Protein AF-X1EII3-F1 (afdb_monomer_lite)

Sequence (128 aa):
KDYVLGHEDGRPKTPSWAEEITTVPAEIITKLAWEYAKNKPAALIAGWGPARTTFGEQYSRAANVLCAITGNIGINGGYASGFMRAYYSRESGGSVGKKKEGPIKQIAEKDKPKKPRPQGVLVALHAL

InterPro domains:
  IPR006656 Molybdopterin oxidoreductase [PF00384] (35-105)
  IPR050612 Prokaryotic Molybdopterin Oxidoreductases [PTHR43742] (2-82)

pLDDT: mean 77.5, std 21.89, range [29.67, 98.62]

Organism: NCBI:txid412755

Structure (mmCIF, N/CA/C/O backbone):
data_AF-X1EII3-F1
#
_entry.id   AF-X1EII3-F1
#
loop_
_atom_site.group_PDB
_atom_site.id
_atom_site.type_symbol
_atom_site.label_atom_id
_atom_site.label_alt_id
_atom_site.label_comp_id
_atom_site.label_asym_id
_atom_site.label_entity_id
_atom_site.label_seq_id
_atom_site.pdbx_PDB_ins_code
_atom_site.Cartn_x
_atom_site.Cartn_y
_atom_site.Cartn_z
_atom_site.occupancy
_atom_site.B_iso_or_equiv
_atom_site.auth_seq_id
_atom_site.auth_comp_id
_atom_site.auth_asym_id
_atom_site.auth_atom_id
_atom_site.pdbx_PDB_model_num
ATOM 1 N N . LYS A 1 1 ? -6.222 -13.830 -1.005 1.00 84.56 1 LYS A N 1
ATOM 2 C CA . LYS A 1 1 ? -7.530 -13.140 -1.152 1.00 84.56 1 LYS A CA 1
ATOM 3 C C . LYS A 1 1 ? -8.248 -13.099 0.192 1.00 84.56 1 LYS A C 1
ATOM 5 O O . LYS A 1 1 ? -8.575 -12.008 0.636 1.00 84.56 1 LYS A O 1
ATOM 10 N N . ASP A 1 2 ? -8.399 -14.246 0.852 1.00 95.56 2 ASP A N 1
ATOM 11 C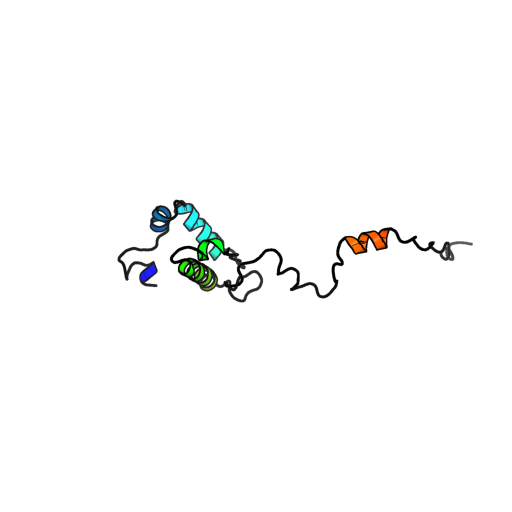 CA . ASP A 1 2 ? -9.101 -14.390 2.137 1.00 95.56 2 ASP A CA 1
ATOM 12 C C . ASP A 1 2 ? -8.554 -13.498 3.254 1.00 95.56 2 ASP A C 1
ATOM 14 O O . ASP A 1 2 ? -9.334 -12.807 3.900 1.00 95.56 2 ASP A O 1
ATOM 18 N N . TYR A 1 3 ? -7.231 -13.379 3.383 1.00 93.50 3 TYR A N 1
ATOM 19 C CA . TYR A 1 3 ? -6.606 -12.428 4.308 1.00 93.50 3 TYR A CA 1
ATOM 20 C C . TYR A 1 3 ? -7.037 -10.962 4.103 1.00 93.50 3 TYR A C 1
ATOM 22 O O . TYR A 1 3 ? -7.327 -10.247 5.059 1.00 93.50 3 TYR A O 1
ATOM 30 N N . VAL A 1 4 ? -7.089 -10.492 2.849 1.00 93.38 4 VAL A N 1
ATOM 31 C CA . VAL A 1 4 ? -7.422 -9.089 2.527 1.00 93.38 4 VAL A CA 1
ATOM 32 C C . VAL A 1 4 ? -8.897 -8.807 2.809 1.00 93.38 4 VAL A C 1
ATOM 34 O O . VAL A 1 4 ? -9.238 -7.743 3.318 1.00 93.38 4 VAL A O 1
ATOM 37 N N . LEU A 1 5 ? -9.764 -9.778 2.515 1.00 96.56 5 LEU A N 1
ATOM 38 C CA . LEU A 1 5 ? -11.200 -9.684 2.778 1.00 96.56 5 LEU A CA 1
ATOM 39 C C . LEU A 1 5 ? -11.564 -9.972 4.242 1.00 96.56 5 LEU A C 1
ATOM 41 O O . LEU A 1 5 ? -12.699 -9.735 4.636 1.00 96.56 5 LEU A O 1
ATOM 45 N N . GLY A 1 6 ? -10.613 -10.441 5.053 1.00 96.81 6 GLY A N 1
ATOM 46 C CA . GLY A 1 6 ? -10.828 -10.756 6.462 1.00 96.81 6 GLY A CA 1
ATOM 47 C C . GLY A 1 6 ? -11.492 -12.111 6.712 1.00 96.81 6 GLY A C 1
ATOM 48 O O . GLY A 1 6 ? -11.922 -12.363 7.829 1.00 96.81 6 GLY A O 1
ATOM 49 N N . HIS A 1 7 ? -11.581 -12.999 5.718 1.00 97.62 7 HIS A N 1
ATOM 50 C CA . HIS A 1 7 ? -12.145 -14.342 5.917 1.00 97.62 7 HIS A CA 1
ATOM 51 C C . HIS A 1 7 ? -11.250 -15.233 6.793 1.00 97.62 7 HIS A C 1
ATOM 53 O O . HIS A 1 7 ? -11.732 -16.178 7.404 1.00 97.62 7 HIS A O 1
ATOM 59 N N . GLU A 1 8 ? -9.950 -14.939 6.835 1.00 96.81 8 GLU A N 1
ATOM 60 C CA . GLU A 1 8 ? -8.962 -15.704 7.602 1.00 96.81 8 GLU A CA 1
ATOM 61 C C . GLU A 1 8 ? -8.846 -15.229 9.058 1.00 96.81 8 GLU A C 1
ATOM 63 O O . GLU A 1 8 ? -8.738 -16.045 9.967 1.00 96.81 8 GLU A O 1
ATOM 68 N N . ASP A 1 9 ? -8.882 -13.913 9.291 1.00 96.12 9 ASP A N 1
ATOM 69 C CA . ASP A 1 9 ? -8.578 -13.295 10.590 1.00 96.12 9 ASP A CA 1
ATOM 70 C C . ASP A 1 9 ? -9.707 -12.408 11.143 1.00 96.12 9 ASP A C 1
ATOM 72 O O . ASP A 1 9 ? -9.526 -11.702 12.137 1.00 96.12 9 ASP A O 1
ATOM 76 N N . GLY A 1 10 ? -10.873 -12.417 10.493 1.00 96.81 10 GLY A N 1
ATOM 77 C CA . GLY A 1 10 ? -12.048 -11.634 10.879 1.00 96.81 10 GLY A CA 1
ATOM 78 C C . GLY A 1 10 ? -11.898 -10.123 10.686 1.00 96.81 10 GLY A C 1
ATOM 79 O O . GLY A 1 10 ? -12.757 -9.373 11.149 1.00 96.81 10 GLY A O 1
ATOM 80 N N . ARG A 1 11 ? -10.821 -9.645 10.042 1.00 96.56 11 ARG A N 1
ATOM 81 C CA . ARG A 1 11 ? -10.528 -8.207 9.912 1.00 96.56 11 ARG A CA 1
ATOM 82 C C . ARG A 1 11 ? -10.301 -7.806 8.457 1.00 96.56 11 ARG A C 1
ATOM 84 O O . ARG A 1 11 ? -9.188 -7.953 7.952 1.00 96.56 11 ARG A O 1
ATOM 91 N N . PRO A 1 12 ? -11.312 -7.261 7.765 1.00 97.38 12 PRO A N 1
ATOM 92 C CA . PRO A 1 12 ? -11.141 -6.752 6.408 1.00 97.38 12 PRO A CA 1
ATOM 93 C C . PRO A 1 12 ? -10.091 -5.635 6.347 1.00 97.38 12 PRO A C 1
ATOM 95 O O . PRO A 1 12 ? -10.138 -4.682 7.128 1.00 97.38 12 PRO A O 1
ATOM 98 N N . LYS A 1 13 ? -9.161 -5.716 5.390 1.00 97.00 13 LYS A N 1
ATOM 99 C CA . LYS A 1 13 ? -8.062 -4.747 5.212 1.00 97.00 13 LYS A CA 1
ATOM 100 C C . LYS A 1 13 ? -8.535 -3.523 4.424 1.00 97.00 13 LYS A C 1
ATOM 102 O O . LYS A 1 13 ? -8.114 -3.276 3.296 1.00 97.00 13 LYS A O 1
ATOM 107 N N . THR A 1 14 ? -9.494 -2.809 5.005 1.00 98.12 14 THR A N 1
ATOM 108 C CA . THR A 1 14 ? -10.152 -1.634 4.413 1.00 98.12 14 THR A CA 1
ATOM 109 C C . THR A 1 14 ? -9.293 -0.367 4.553 1.00 98.12 14 THR A C 1
ATOM 111 O O . THR A 1 14 ? -8.379 -0.334 5.377 1.00 98.12 14 THR A O 1
ATOM 114 N N . PRO A 1 15 ? -9.586 0.710 3.799 1.00 98.19 15 PRO A N 1
ATOM 115 C CA . PRO A 1 15 ? -8.939 2.004 4.011 1.00 98.19 15 PRO A CA 1
ATOM 116 C C . PRO A 1 15 ? -9.111 2.551 5.436 1.00 98.19 15 PRO A C 1
ATOM 118 O O . PRO A 1 15 ? -8.145 3.058 5.989 1.00 98.19 15 PRO A O 1
ATOM 121 N N . SER A 1 16 ? -10.286 2.389 6.056 1.00 98.12 16 SER A N 1
ATOM 122 C CA . SER A 1 16 ? -10.518 2.797 7.453 1.00 98.12 16 SER A CA 1
ATOM 123 C C . SER A 1 16 ? -9.673 1.992 8.441 1.00 98.12 16 SER A C 1
ATOM 125 O O . SER A 1 16 ? -9.107 2.557 9.366 1.00 98.12 16 SER A O 1
ATOM 127 N N . TRP A 1 17 ? -9.505 0.687 8.204 1.00 97.94 17 TRP A N 1
ATOM 128 C CA . TRP A 1 17 ? -8.571 -0.134 8.980 1.00 97.94 17 TRP A CA 1
ATOM 129 C C . TRP A 1 17 ? -7.119 0.350 8.836 1.00 97.94 17 TRP A C 1
ATOM 131 O O . TRP A 1 17 ? -6.368 0.377 9.808 1.00 97.94 17 TRP A O 1
ATOM 141 N N . ALA A 1 18 ? -6.709 0.733 7.624 1.00 97.94 18 ALA A N 1
ATOM 142 C CA . ALA A 1 18 ? -5.359 1.228 7.380 1.00 97.94 18 ALA A CA 1
ATOM 143 C C . ALA A 1 18 ? -5.126 2.607 8.018 1.00 97.94 18 ALA A C 1
ATOM 145 O O . ALA A 1 18 ? -4.038 2.846 8.536 1.00 97.94 18 ALA A O 1
ATOM 146 N N . GLU A 1 19 ? -6.135 3.479 8.030 1.00 98.50 19 GLU A N 1
ATOM 147 C CA . GLU A 1 19 ? -6.077 4.807 8.651 1.00 98.50 19 GLU A CA 1
ATOM 148 C C . GLU A 1 19 ? -5.721 4.738 10.140 1.00 98.50 19 GLU A C 1
ATOM 150 O O . GLU A 1 19 ? -4.830 5.464 10.584 1.00 98.50 19 GLU A O 1
ATOM 155 N N . GLU A 1 20 ? -6.328 3.813 10.889 1.00 98.06 20 GLU A N 1
ATOM 156 C CA . GLU A 1 20 ? -6.019 3.598 12.311 1.00 98.06 20 GLU A CA 1
ATOM 157 C C . GLU A 1 20 ? -4.543 3.231 12.551 1.00 98.06 20 GLU A C 1
ATOM 159 O O . GLU A 1 20 ? -3.983 3.551 13.599 1.00 98.06 20 GLU A O 1
ATOM 164 N N . ILE A 1 21 ? -3.895 2.576 11.581 1.00 97.38 21 ILE A N 1
ATOM 165 C CA . ILE A 1 21 ? -2.509 2.098 11.688 1.00 97.38 21 ILE A CA 1
ATOM 166 C C . ILE A 1 21 ? -1.515 3.142 11.180 1.00 97.38 21 ILE A C 1
ATOM 168 O O . ILE A 1 21 ? -0.485 3.385 11.810 1.00 97.38 21 ILE A O 1
ATOM 172 N N . THR A 1 22 ? -1.773 3.716 10.004 1.00 97.12 22 THR A N 1
ATOM 173 C CA . THR A 1 22 ? -0.805 4.567 9.299 1.00 97.12 22 THR A CA 1
ATOM 174 C C . THR A 1 22 ? -1.010 6.048 9.556 1.00 97.12 22 THR A C 1
ATOM 176 O O . THR A 1 22 ? -0.202 6.828 9.061 1.00 97.12 22 THR A O 1
ATOM 179 N N . THR A 1 23 ? -2.103 6.423 10.233 1.00 98.25 23 THR A N 1
ATOM 180 C CA . THR A 1 23 ? -2.567 7.804 10.458 1.00 98.25 23 THR A CA 1
ATOM 181 C C . THR A 1 23 ? -2.799 8.617 9.178 1.00 98.25 23 THR A C 1
ATOM 183 O O . THR A 1 23 ? -2.963 9.836 9.216 1.00 98.25 23 THR A O 1
ATOM 186 N N . VAL A 1 24 ? -2.857 7.940 8.025 1.00 98.25 24 VAL A N 1
ATOM 187 C CA . VAL A 1 24 ? -3.196 8.545 6.733 1.00 98.25 24 VAL A CA 1
ATOM 188 C C . VAL A 1 24 ? -4.709 8.436 6.558 1.00 98.25 24 VAL A C 1
ATOM 190 O O . VAL A 1 24 ? -5.211 7.315 6.622 1.00 98.25 24 VAL A O 1
ATOM 193 N N . PRO A 1 25 ? -5.435 9.535 6.284 1.00 98.62 25 PRO A N 1
ATOM 194 C CA . PRO A 1 25 ? -6.889 9.482 6.153 1.00 98.62 25 PRO A CA 1
ATOM 195 C C . PRO A 1 25 ? -7.350 8.463 5.103 1.00 98.62 25 PRO A C 1
ATOM 197 O O . PRO A 1 25 ? -6.785 8.410 4.001 1.00 98.62 25 PRO A O 1
ATOM 200 N N . ALA A 1 26 ? -8.404 7.694 5.393 1.00 98.56 26 ALA A N 1
ATOM 201 C CA . ALA A 1 26 ? -8.927 6.652 4.504 1.00 98.56 26 ALA A CA 1
ATOM 202 C C . ALA A 1 26 ? -9.297 7.184 3.111 1.00 98.56 26 ALA A C 1
ATOM 204 O O . ALA A 1 26 ? -9.130 6.484 2.105 1.00 98.56 26 ALA A O 1
ATOM 205 N N . GLU A 1 27 ? -9.758 8.434 3.035 1.00 98.56 27 GLU A N 1
ATOM 206 C CA . GLU A 1 27 ? -10.045 9.117 1.774 1.00 98.56 27 GLU A CA 1
ATOM 207 C C . GLU A 1 27 ? -8.785 9.257 0.908 1.00 98.56 27 GLU A C 1
ATOM 209 O O . GLU A 1 27 ? -8.814 8.954 -0.286 1.00 98.56 27 GLU A O 1
ATOM 214 N N . ILE A 1 28 ? -7.654 9.635 1.511 1.00 98.62 28 ILE A N 1
ATOM 215 C CA . ILE A 1 28 ? -6.374 9.786 0.811 1.00 98.62 28 ILE A CA 1
ATOM 216 C C . ILE A 1 28 ? -5.859 8.426 0.340 1.00 98.62 28 ILE A C 1
ATOM 218 O O . ILE A 1 28 ? -5.455 8.301 -0.816 1.00 98.62 28 ILE A O 1
ATOM 222 N N . ILE A 1 29 ? -5.931 7.394 1.187 1.00 98.44 29 ILE A N 1
ATOM 223 C CA . ILE A 1 29 ? -5.557 6.019 0.814 1.00 98.44 29 ILE A CA 1
ATOM 224 C C . ILE A 1 29 ? -6.376 5.561 -0.401 1.00 98.44 29 ILE A C 1
ATOM 226 O O . ILE A 1 29 ? -5.821 5.071 -1.387 1.00 98.44 29 ILE A O 1
ATOM 230 N N . THR A 1 30 ? -7.693 5.767 -0.351 1.00 98.44 30 THR A N 1
ATOM 231 C CA . THR A 1 30 ? -8.624 5.389 -1.422 1.00 98.44 30 THR A CA 1
ATOM 232 C C . THR A 1 30 ? -8.324 6.143 -2.713 1.00 98.44 30 THR A C 1
ATOM 234 O O . THR A 1 30 ? -8.236 5.534 -3.782 1.00 98.44 30 THR A O 1
ATOM 237 N N . LYS A 1 31 ? -8.129 7.461 -2.622 1.00 98.50 31 LYS A N 1
ATOM 238 C CA . LYS A 1 31 ? -7.807 8.315 -3.766 1.00 98.50 31 LYS A CA 1
ATOM 239 C C . LYS A 1 31 ? -6.506 7.876 -4.437 1.00 98.50 31 LYS A C 1
ATOM 241 O O . LYS A 1 31 ? -6.511 7.631 -5.641 1.00 98.50 31 LYS A O 1
ATOM 246 N N . LEU A 1 32 ? -5.433 7.695 -3.667 1.00 97.81 32 LEU A N 1
ATOM 247 C CA . LEU A 1 32 ? -4.133 7.264 -4.189 1.00 97.81 32 LEU A CA 1
ATOM 248 C C . LEU A 1 32 ? -4.203 5.876 -4.835 1.00 97.81 32 LEU A C 1
ATOM 250 O O . LEU A 1 32 ? -3.628 5.667 -5.903 1.00 97.81 32 LEU A O 1
ATOM 254 N N . ALA A 1 33 ? -4.935 4.936 -4.228 1.00 96.81 33 ALA A N 1
ATOM 255 C CA . ALA A 1 33 ? -5.127 3.606 -4.798 1.00 96.81 33 ALA A CA 1
ATOM 256 C C . ALA A 1 33 ? -5.819 3.674 -6.169 1.00 96.81 33 ALA A C 1
ATOM 258 O O . ALA A 1 33 ? -5.372 3.031 -7.122 1.00 96.81 33 ALA A O 1
ATOM 259 N N . TRP A 1 34 ? -6.872 4.488 -6.297 1.00 97.69 34 TRP A N 1
ATOM 260 C CA . TRP A 1 34 ? -7.575 4.677 -7.565 1.00 97.69 34 TRP A CA 1
ATOM 261 C C . TRP A 1 34 ? -6.751 5.427 -8.607 1.00 97.69 34 TRP A C 1
ATOM 263 O O . TRP A 1 34 ? -6.753 5.023 -9.769 1.00 97.69 34 TRP A O 1
ATOM 273 N N . GLU A 1 35 ? -6.045 6.487 -8.217 1.00 97.19 35 GLU A N 1
ATOM 274 C CA . GLU A 1 35 ? -5.154 7.230 -9.112 1.00 97.19 35 GLU A CA 1
ATOM 275 C C . GLU A 1 35 ? -4.053 6.322 -9.663 1.00 97.19 35 G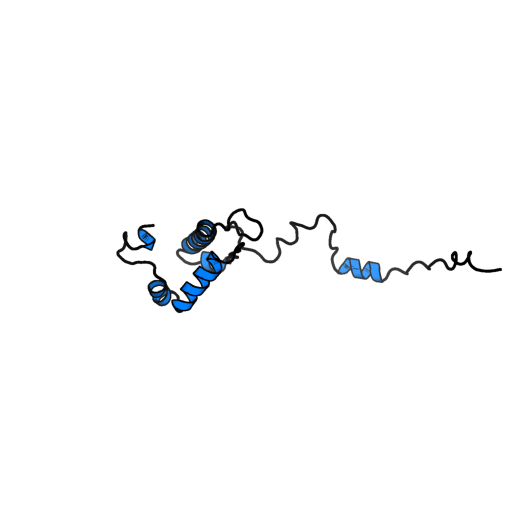LU A C 1
ATOM 277 O O . GLU A 1 35 ? -3.828 6.298 -10.874 1.00 97.19 35 GLU A O 1
ATOM 282 N N . TYR A 1 36 ? -3.418 5.518 -8.808 1.00 96.19 36 TYR A N 1
ATOM 283 C CA . TYR A 1 36 ? -2.383 4.577 -9.230 1.00 96.19 36 TYR A CA 1
ATOM 284 C C . TYR A 1 36 ? -2.938 3.447 -10.112 1.00 96.19 36 TYR A C 1
ATOM 286 O O . TYR A 1 36 ? -2.301 3.049 -11.085 1.00 96.19 36 TYR A O 1
ATOM 294 N N . ALA A 1 37 ? -4.134 2.933 -9.810 1.00 96.00 37 ALA A N 1
ATOM 295 C CA . ALA A 1 37 ? -4.744 1.853 -10.585 1.00 96.00 37 ALA A CA 1
ATOM 296 C C . ALA A 1 37 ? -5.258 2.306 -11.966 1.00 96.00 37 ALA A C 1
ATOM 298 O O . ALA A 1 37 ? -5.218 1.520 -12.920 1.00 96.00 37 ALA A O 1
ATOM 299 N N . LYS A 1 38 ? -5.766 3.543 -12.075 1.00 96.06 38 LYS A N 1
ATOM 300 C CA . LYS A 1 38 ? -6.378 4.078 -13.305 1.00 96.06 38 LYS A CA 1
ATOM 301 C C . LYS A 1 38 ? -5.371 4.722 -14.252 1.00 96.06 38 LYS A C 1
ATOM 303 O O . LYS A 1 38 ? -5.530 4.590 -15.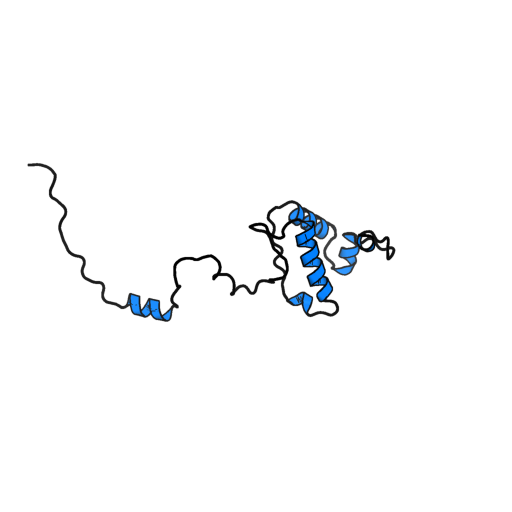463 1.00 96.06 38 LYS A O 1
ATOM 308 N N . ASN A 1 39 ? -4.353 5.404 -13.734 1.00 94.38 39 ASN A N 1
ATOM 309 C CA . ASN A 1 39 ? -3.345 6.037 -14.578 1.00 94.38 39 ASN A CA 1
ATOM 310 C C . ASN A 1 39 ? -2.349 4.982 -15.063 1.00 94.38 39 ASN A C 1
ATOM 312 O O . ASN A 1 39 ? -1.644 4.381 -14.258 1.00 94.38 39 ASN A O 1
ATOM 316 N N . LYS A 1 40 ? -2.295 4.738 -16.377 1.00 90.69 40 LYS A N 1
ATOM 317 C CA . LYS A 1 40 ? -1.388 3.751 -16.977 1.00 90.69 40 LYS A CA 1
ATOM 318 C C . LYS A 1 40 ? -0.609 4.355 -18.152 1.00 90.69 40 LYS A C 1
ATOM 320 O O . LYS A 1 40 ? -1.220 5.041 -18.970 1.00 90.69 40 LYS A O 1
ATOM 325 N N . PRO A 1 41 ? 0.701 4.069 -18.277 1.00 91.94 41 PRO A N 1
ATOM 326 C CA . PRO A 1 41 ? 1.511 3.241 -17.374 1.00 91.94 41 PRO A CA 1
ATOM 327 C C . PRO A 1 41 ? 1.868 3.974 -16.065 1.00 91.94 41 PRO A C 1
ATOM 329 O O . PRO A 1 41 ? 2.013 5.195 -16.063 1.00 91.94 41 PRO A O 1
ATOM 332 N N . ALA A 1 42 ? 2.023 3.236 -14.959 1.00 92.94 42 ALA A N 1
ATOM 333 C CA . ALA A 1 42 ? 2.431 3.798 -13.670 1.00 92.94 42 ALA A CA 1
ATOM 334 C C . ALA A 1 42 ? 3.629 3.062 -13.058 1.00 92.94 42 ALA A C 1
ATOM 336 O O . ALA A 1 42 ? 3.707 1.832 -13.044 1.00 92.94 42 ALA A O 1
ATOM 337 N N . ALA A 1 43 ? 4.549 3.829 -12.473 1.00 91.81 43 ALA A N 1
ATOM 338 C CA . ALA A 1 43 ? 5.737 3.308 -11.812 1.00 91.81 43 ALA A CA 1
ATOM 339 C C . ALA A 1 43 ? 5.691 3.578 -10.303 1.00 91.81 43 ALA A C 1
ATOM 341 O O . ALA A 1 43 ? 5.595 4.724 -9.872 1.00 91.81 43 ALA A O 1
ATOM 342 N N . LEU A 1 44 ? 5.814 2.520 -9.496 1.00 90.31 44 LEU A N 1
ATOM 343 C CA . LEU A 1 44 ? 5.957 2.623 -8.043 1.00 90.31 44 LEU A CA 1
ATOM 344 C C . LEU A 1 44 ? 7.439 2.549 -7.660 1.00 90.31 44 LEU A C 1
ATOM 346 O O . LEU A 1 44 ? 7.990 1.467 -7.481 1.00 90.31 44 LEU A O 1
ATOM 350 N N . ILE A 1 45 ? 8.107 3.693 -7.527 1.00 87.94 45 ILE A N 1
ATOM 351 C CA . ILE A 1 45 ? 9.535 3.733 -7.182 1.00 87.94 45 ILE A CA 1
ATOM 352 C C . ILE A 1 45 ? 9.713 3.631 -5.662 1.00 87.94 45 ILE A C 1
ATOM 354 O O . ILE A 1 45 ? 9.813 4.633 -4.958 1.00 87.94 45 ILE A O 1
ATOM 358 N N . ALA A 1 46 ? 9.739 2.399 -5.156 1.00 84.25 46 ALA A N 1
ATOM 359 C CA . ALA A 1 46 ? 9.939 2.112 -3.739 1.00 84.25 46 ALA A CA 1
ATOM 360 C C . ALA A 1 46 ? 11.360 2.479 -3.259 1.00 84.25 46 ALA A C 1
ATOM 362 O O . ALA A 1 46 ? 12.339 2.361 -4.004 1.00 84.25 46 ALA A O 1
ATOM 363 N N . GLY A 1 47 ? 11.476 2.898 -1.995 1.00 82.75 47 GLY A N 1
ATOM 364 C CA . GLY A 1 47 ? 12.754 3.145 -1.318 1.00 82.75 47 GLY A CA 1
ATOM 365 C C . GLY A 1 47 ? 13.232 1.941 -0.496 1.00 82.75 47 GLY A C 1
ATOM 366 O O . GLY A 1 47 ? 12.501 0.975 -0.309 1.00 82.75 47 GLY A O 1
ATOM 367 N N . TRP A 1 48 ? 14.458 2.008 0.043 1.00 84.06 48 TRP A N 1
ATOM 368 C CA . TRP A 1 48 ? 15.037 0.937 0.883 1.00 84.06 48 TRP A CA 1
ATOM 369 C C . TRP A 1 48 ? 14.752 1.073 2.380 1.00 84.06 48 TRP A C 1
ATOM 371 O O . TRP A 1 48 ? 15.008 0.140 3.133 1.00 84.06 48 TRP A O 1
ATOM 381 N N . GLY A 1 49 ? 14.287 2.242 2.828 1.00 89.06 49 GLY A N 1
ATOM 382 C CA . GLY A 1 49 ? 14.072 2.534 4.249 1.00 89.06 49 GLY A CA 1
ATOM 383 C C . GLY A 1 49 ? 13.147 1.526 4.938 1.00 89.06 49 GLY A C 1
ATOM 384 O O . GLY A 1 49 ? 13.589 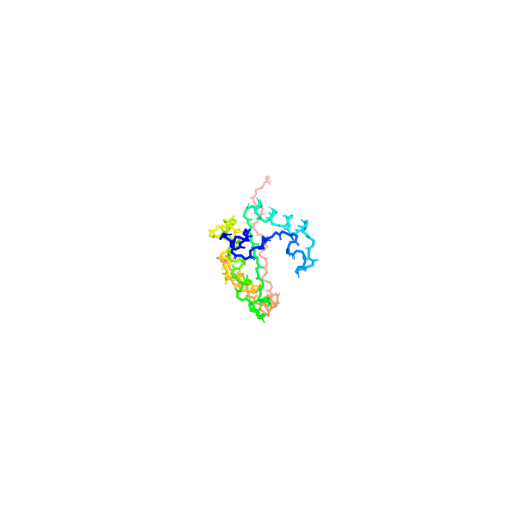0.882 5.888 1.00 89.06 49 GLY A O 1
ATOM 385 N N . PRO A 1 50 ? 11.915 1.324 4.436 1.00 89.88 50 PRO A N 1
ATOM 386 C CA . PRO A 1 50 ? 10.939 0.461 5.102 1.00 89.88 50 PRO A CA 1
ATOM 387 C C . PRO A 1 50 ? 11.334 -1.021 5.153 1.00 89.88 50 PRO A C 1
ATOM 389 O O . PRO A 1 50 ? 10.898 -1.742 6.037 1.00 89.88 50 PRO A O 1
ATOM 392 N N . ALA A 1 51 ? 12.198 -1.491 4.248 1.00 90.25 51 ALA A N 1
ATOM 393 C CA . ALA A 1 51 ? 12.667 -2.877 4.266 1.00 90.25 51 ALA A CA 1
ATOM 394 C C . ALA A 1 51 ? 13.652 -3.177 5.418 1.00 90.25 51 ALA A C 1
ATOM 396 O O . ALA A 1 51 ? 13.983 -4.337 5.644 1.00 90.25 51 ALA A O 1
ATOM 397 N N . ARG A 1 52 ? 14.129 -2.152 6.143 1.00 93.56 52 ARG A N 1
ATOM 398 C CA . ARG A 1 52 ? 15.080 -2.281 7.265 1.00 93.56 52 ARG A CA 1
ATOM 399 C C . ARG A 1 52 ? 14.419 -2.241 8.642 1.00 93.56 52 ARG A C 1
ATOM 401 O O . ARG A 1 52 ? 15.088 -1.988 9.640 1.00 93.56 52 ARG A O 1
ATOM 408 N N . THR A 1 53 ? 13.114 -2.459 8.697 1.00 94.25 53 THR A N 1
ATOM 409 C CA . THR A 1 53 ? 12.373 -2.617 9.948 1.00 94.25 53 THR A CA 1
ATOM 410 C C . THR A 1 53 ? 12.086 -4.092 10.202 1.00 94.25 53 THR A C 1
ATOM 412 O O . THR A 1 53 ? 12.209 -4.931 9.306 1.00 94.25 53 THR A O 1
ATOM 415 N N . THR A 1 54 ? 11.634 -4.417 11.412 1.00 96.50 54 THR A N 1
ATOM 416 C CA . THR A 1 54 ? 10.995 -5.710 11.675 1.00 96.50 54 THR A CA 1
ATOM 417 C C . THR A 1 54 ? 9.847 -5.912 10.684 1.00 96.50 54 THR A C 1
ATOM 419 O O . THR A 1 54 ? 9.088 -4.975 10.423 1.00 96.50 54 THR A O 1
ATOM 422 N N . PHE A 1 55 ? 9.750 -7.110 10.104 1.00 94.38 55 PHE A N 1
ATOM 423 C CA . PHE A 1 55 ? 8.781 -7.454 9.055 1.00 94.38 55 PHE A CA 1
ATOM 424 C C . PHE A 1 55 ? 8.903 -6.615 7.765 1.00 94.38 55 PHE A C 1
ATOM 426 O O . PHE A 1 55 ? 7.956 -6.521 6.980 1.00 94.38 55 PHE A O 1
ATOM 433 N N . GLY A 1 56 ? 10.063 -5.995 7.513 1.00 93.06 56 GLY A N 1
ATOM 434 C CA . GLY A 1 56 ? 10.311 -5.162 6.331 1.00 93.06 56 GLY A CA 1
ATOM 435 C C . GLY A 1 56 ? 10.185 -5.914 4.998 1.00 93.06 56 GLY A C 1
ATOM 436 O O . GLY A 1 56 ? 9.949 -5.317 3.942 1.00 93.06 56 GLY A O 1
ATOM 437 N N . GLU A 1 57 ? 10.259 -7.242 5.015 1.00 93.38 57 GLU A N 1
ATOM 438 C CA . GLU A 1 57 ? 9.994 -8.058 3.838 1.00 93.38 57 GLU A CA 1
ATOM 439 C C . GLU A 1 57 ? 8.508 -8.018 3.424 1.00 93.38 57 GLU A C 1
ATOM 441 O O . GLU A 1 57 ? 8.196 -8.241 2.253 1.00 93.38 57 GLU A O 1
ATOM 446 N N . GLN A 1 58 ? 7.586 -7.683 4.336 1.00 93.56 58 GLN A N 1
ATOM 447 C CA . GLN A 1 58 ? 6.171 -7.463 4.009 1.00 93.56 58 GLN A CA 1
ATOM 448 C C . GLN A 1 58 ? 5.978 -6.218 3.147 1.00 93.56 58 GLN A C 1
ATOM 450 O O . GLN A 1 58 ? 5.212 -6.254 2.187 1.00 93.56 58 GLN A O 1
ATOM 455 N N . TYR A 1 59 ? 6.723 -5.143 3.422 1.00 92.31 59 TYR A N 1
ATOM 456 C CA . TYR A 1 59 ? 6.713 -3.944 2.581 1.00 92.31 59 TYR A CA 1
ATOM 457 C C . TYR A 1 59 ? 7.135 -4.272 1.145 1.00 92.31 59 TYR A C 1
ATOM 459 O O . TYR A 1 59 ? 6.452 -3.906 0.188 1.00 92.31 59 TYR A O 1
ATOM 467 N N . SER A 1 60 ? 8.236 -5.014 1.000 1.00 90.38 60 SER A N 1
ATOM 468 C CA . SER A 1 60 ? 8.750 -5.409 -0.315 1.00 90.38 60 SER A CA 1
ATOM 469 C C . SER A 1 60 ? 7.744 -6.291 -1.061 1.00 90.38 60 SER A C 1
ATOM 471 O O . SER A 1 60 ? 7.465 -6.058 -2.237 1.00 90.38 60 SER A O 1
ATOM 473 N N . ARG A 1 61 ? 7.122 -7.254 -0.364 1.00 92.12 61 ARG A N 1
ATOM 474 C CA . ARG A 1 61 ? 6.044 -8.086 -0.919 1.00 92.12 61 ARG A CA 1
ATOM 475 C C . ARG A 1 61 ? 4.846 -7.247 -1.367 1.00 92.12 61 ARG A C 1
ATOM 477 O O . ARG A 1 61 ? 4.379 -7.422 -2.489 1.00 92.12 61 ARG A O 1
ATOM 484 N N . ALA A 1 62 ? 4.380 -6.316 -0.539 1.00 92.81 62 ALA A N 1
ATOM 485 C CA . ALA A 1 62 ? 3.229 -5.470 -0.843 1.00 92.81 62 ALA A CA 1
ATOM 486 C C . ALA A 1 62 ? 3.475 -4.557 -2.056 1.00 92.81 62 ALA A C 1
ATOM 488 O O . ALA A 1 62 ? 2.613 -4.465 -2.930 1.00 92.81 62 ALA A O 1
ATOM 489 N N . ALA A 1 63 ? 4.658 -3.940 -2.160 1.00 92.19 63 ALA A N 1
ATOM 490 C CA . ALA A 1 63 ? 5.025 -3.116 -3.313 1.00 92.19 63 ALA A CA 1
ATOM 491 C C . ALA A 1 63 ? 5.021 -3.927 -4.621 1.00 92.19 63 ALA A C 1
ATOM 493 O O . ALA A 1 63 ? 4.505 -3.464 -5.644 1.00 92.19 63 ALA A O 1
ATOM 494 N N . ASN A 1 64 ? 5.539 -5.157 -4.574 1.00 91.75 64 ASN A N 1
ATOM 495 C CA . ASN A 1 64 ? 5.550 -6.053 -5.726 1.00 91.75 64 ASN A CA 1
ATOM 496 C C . ASN A 1 64 ? 4.136 -6.493 -6.122 1.00 91.75 64 ASN A C 1
ATOM 498 O O . ASN A 1 64 ? 3.765 -6.421 -7.296 1.00 91.75 64 ASN A O 1
ATOM 502 N N . VAL A 1 65 ? 3.321 -6.888 -5.140 1.00 93.31 65 VAL A N 1
ATOM 503 C CA . VAL A 1 65 ? 1.917 -7.259 -5.358 1.00 93.31 65 VAL A CA 1
ATOM 504 C C . VAL A 1 65 ? 1.145 -6.096 -5.974 1.00 93.31 65 VAL A C 1
ATOM 506 O O . VAL A 1 65 ? 0.424 -6.313 -6.943 1.00 93.31 65 VAL A O 1
ATOM 509 N N . LEU A 1 66 ? 1.331 -4.865 -5.489 1.00 93.56 66 LEU A N 1
ATOM 510 C CA . LEU A 1 66 ? 0.645 -3.688 -6.023 1.00 93.56 66 LEU A CA 1
ATOM 511 C C . LEU A 1 66 ? 0.977 -3.446 -7.507 1.00 93.56 66 LEU A C 1
ATOM 513 O O . LEU A 1 66 ? 0.071 -3.207 -8.309 1.00 93.56 66 LEU A O 1
ATOM 517 N N . CYS A 1 67 ? 2.248 -3.568 -7.901 1.00 93.38 67 CYS A N 1
ATOM 518 C CA . CYS A 1 67 ? 2.655 -3.456 -9.308 1.00 93.38 67 CYS A CA 1
ATOM 519 C C . CYS A 1 67 ? 2.045 -4.575 -10.169 1.00 93.38 67 CYS A C 1
ATOM 521 O O . CYS A 1 67 ? 1.627 -4.328 -11.303 1.00 93.38 67 CYS A O 1
ATOM 523 N N . ALA A 1 68 ? 1.968 -5.797 -9.629 1.00 93.56 68 ALA A N 1
ATOM 524 C CA . ALA A 1 68 ? 1.410 -6.954 -10.322 1.00 93.56 68 ALA A CA 1
ATOM 525 C C . ALA A 1 68 ? -0.103 -6.817 -10.551 1.00 93.56 68 ALA A C 1
ATOM 527 O O . ALA A 1 68 ? -0.560 -6.920 -11.688 1.00 93.56 68 ALA A O 1
ATOM 528 N N . ILE A 1 69 ? -0.881 -6.522 -9.503 1.00 93.94 69 ILE A N 1
ATOM 529 C CA . ILE A 1 69 ? -2.351 -6.437 -9.595 1.00 93.94 69 ILE A CA 1
ATOM 530 C C . ILE A 1 69 ? -2.824 -5.249 -10.441 1.00 93.94 69 ILE A C 1
ATOM 532 O O . ILE A 1 69 ? -3.934 -5.267 -10.965 1.00 93.94 69 ILE A O 1
ATOM 536 N N . THR A 1 70 ? -1.985 -4.222 -10.601 1.00 94.38 70 THR A N 1
ATOM 537 C CA . THR A 1 70 ? -2.273 -3.070 -11.469 1.00 94.38 70 THR A CA 1
ATOM 538 C C . THR A 1 70 ? -1.782 -3.259 -12.907 1.00 94.38 70 THR A C 1
ATOM 540 O O . THR A 1 70 ? -2.133 -2.464 -13.782 1.00 94.38 70 THR A O 1
ATOM 543 N N . GLY A 1 71 ? -1.047 -4.339 -13.195 1.00 93.75 71 GLY A N 1
ATOM 544 C CA . GLY A 1 71 ? -0.559 -4.661 -14.538 1.00 93.75 71 GLY A CA 1
ATOM 545 C C . GLY A 1 71 ? 0.585 -3.762 -15.007 1.00 93.75 71 GLY A C 1
ATOM 546 O O . GLY A 1 71 ? 0.705 -3.505 -16.200 1.00 93.75 71 GLY A O 1
ATOM 547 N N . ASN A 1 72 ? 1.406 -3.261 -14.082 1.00 92.06 72 ASN A N 1
ATOM 548 C CA . ASN A 1 72 ? 2.521 -2.360 -14.391 1.00 92.06 72 ASN A CA 1
ATOM 549 C C . ASN A 1 72 ? 3.867 -3.089 -14.576 1.00 92.06 72 ASN A C 1
ATOM 551 O O . ASN A 1 72 ? 4.889 -2.452 -14.835 1.00 92.06 72 ASN A O 1
ATOM 555 N N . ILE A 1 73 ? 3.896 -4.420 -14.463 1.00 91.88 73 ILE A N 1
ATOM 556 C CA . ILE A 1 73 ? 5.107 -5.229 -14.659 1.00 91.88 73 ILE A CA 1
ATOM 557 C C . ILE A 1 73 ? 5.316 -5.498 -16.155 1.00 91.88 73 ILE A C 1
ATOM 559 O O . ILE A 1 73 ? 4.410 -5.953 -16.843 1.00 91.88 73 ILE A O 1
ATOM 563 N N . GLY A 1 74 ? 6.534 -5.253 -16.651 1.00 88.44 74 GLY A N 1
ATOM 564 C CA . GLY A 1 74 ? 6.942 -5.621 -18.015 1.00 88.44 74 GLY A CA 1
ATOM 565 C C . GLY A 1 74 ? 6.543 -4.638 -19.122 1.00 88.44 74 GLY A C 1
ATOM 566 O O . GLY A 1 74 ? 6.831 -4.903 -20.285 1.00 88.44 74 GLY A O 1
ATOM 567 N N . ILE A 1 75 ? 5.933 -3.498 -18.783 1.00 90.38 75 ILE A N 1
ATOM 568 C CA . ILE A 1 75 ? 5.524 -2.467 -19.750 1.00 90.38 75 ILE A CA 1
ATOM 569 C C . ILE A 1 75 ? 6.432 -1.233 -19.694 1.00 90.38 75 ILE A C 1
ATOM 571 O O . ILE A 1 75 ? 6.995 -0.903 -18.648 1.00 90.38 75 ILE A O 1
ATOM 575 N N . ASN A 1 76 ? 6.555 -0.515 -20.815 1.00 89.00 76 ASN A N 1
ATOM 576 C CA . ASN A 1 76 ? 7.267 0.764 -20.841 1.00 89.00 76 ASN A CA 1
ATOM 577 C C . ASN A 1 76 ? 6.523 1.802 -19.980 1.00 89.00 76 ASN A C 1
ATOM 579 O O . ASN A 1 76 ? 5.303 1.913 -20.057 1.00 89.00 76 ASN A O 1
ATOM 583 N N . GLY A 1 77 ? 7.256 2.529 -19.136 1.00 87.88 77 GLY A N 1
ATOM 584 C CA . GLY A 1 77 ? 6.692 3.418 -18.114 1.00 87.88 77 GLY A CA 1
ATOM 585 C C . GLY A 1 77 ? 6.154 2.702 -16.867 1.00 87.88 77 GLY A C 1
ATOM 586 O O . GLY A 1 77 ? 5.753 3.370 -15.917 1.00 87.88 77 GLY A O 1
ATOM 587 N N . GLY A 1 78 ? 6.153 1.365 -16.852 1.00 90.12 78 GLY A N 1
ATOM 588 C CA . GLY A 1 78 ? 5.804 0.548 -15.694 1.00 90.12 78 GLY A CA 1
ATOM 589 C C . GLY A 1 78 ? 6.994 0.278 -14.769 1.00 90.12 78 GLY A C 1
ATOM 590 O O . GLY A 1 78 ? 8.108 0.772 -14.970 1.00 90.12 78 GLY A O 1
ATOM 591 N N . TYR A 1 79 ? 6.775 -0.541 -13.742 1.00 85.81 79 TYR A N 1
ATOM 592 C CA . TYR A 1 79 ? 7.812 -0.924 -12.790 1.00 85.81 79 TYR A CA 1
ATOM 593 C C . TYR A 1 79 ? 7.694 -2.400 -12.408 1.00 85.81 79 TYR A C 1
ATOM 595 O O . TYR A 1 79 ? 6.645 -2.867 -11.977 1.00 85.81 79 TYR A O 1
ATOM 603 N N . ALA A 1 80 ? 8.796 -3.139 -12.560 1.00 74.38 80 ALA A N 1
ATOM 604 C CA . ALA A 1 80 ? 8.834 -4.581 -12.320 1.00 74.38 80 ALA A CA 1
ATOM 605 C C . ALA A 1 80 ? 8.966 -4.966 -10.840 1.00 74.38 80 ALA A C 1
ATOM 607 O O . ALA A 1 80 ? 8.862 -6.148 -10.538 1.00 74.38 80 ALA A O 1
ATOM 608 N N . SER A 1 81 ? 9.158 -3.992 -9.938 1.00 65.62 81 SER A N 1
ATOM 609 C CA . SER A 1 81 ? 9.296 -4.187 -8.489 1.00 65.62 81 SER A CA 1
ATOM 610 C C . SER A 1 81 ? 10.498 -5.075 -8.100 1.00 65.62 81 SER A C 1
ATOM 612 O O . SER A 1 81 ? 10.547 -6.265 -8.380 1.00 65.62 81 SER A O 1
ATOM 614 N N . GLY A 1 82 ? 11.551 -4.467 -7.535 1.00 60.53 82 GLY A N 1
ATOM 615 C CA . GLY A 1 82 ? 12.807 -5.174 -7.206 1.00 60.53 82 GLY A CA 1
ATOM 616 C C . GLY A 1 82 ? 14.096 -4.410 -7.520 1.00 60.53 82 GLY A C 1
ATOM 617 O O . GLY A 1 82 ? 15.163 -4.787 -7.052 1.00 60.53 82 GLY A O 1
ATOM 618 N N . PHE A 1 83 ? 14.010 -3.293 -8.251 1.00 60.84 83 PHE A N 1
ATOM 619 C CA . PHE A 1 83 ? 15.127 -2.363 -8.448 1.00 60.84 83 PHE A CA 1
ATOM 620 C C . PHE A 1 83 ? 14.787 -1.007 -7.830 1.00 60.84 83 PHE A C 1
ATOM 622 O O . PHE A 1 83 ? 14.423 -0.053 -8.523 1.00 60.84 83 PHE A O 1
ATOM 629 N N . MET A 1 84 ? 14.771 -0.946 -6.501 1.00 59.97 84 MET A N 1
ATOM 630 C CA . MET A 1 84 ? 14.532 0.291 -5.750 1.00 59.97 84 MET A CA 1
ATOM 631 C C . MET A 1 84 ? 15.656 1.279 -6.104 1.00 59.97 84 MET A C 1
ATOM 633 O O . MET A 1 84 ? 16.839 1.005 -5.900 1.00 59.97 84 MET A O 1
ATOM 637 N N . ARG A 1 85 ? 15.293 2.373 -6.780 1.00 56.97 85 ARG A N 1
ATOM 638 C CA . ARG A 1 85 ? 16.224 3.228 -7.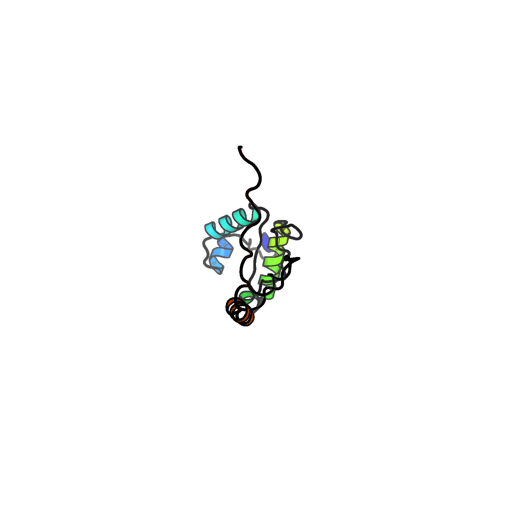526 1.00 56.97 85 ARG A CA 1
ATOM 639 C C . ARG A 1 85 ? 17.192 3.946 -6.578 1.00 56.97 85 ARG A C 1
ATOM 641 O O . ARG A 1 85 ? 16.811 4.906 -5.919 1.00 56.97 85 ARG A O 1
ATOM 648 N N . ALA A 1 86 ? 18.474 3.583 -6.618 1.00 50.12 86 ALA A N 1
ATOM 649 C CA . ALA A 1 86 ? 19.542 4.534 -6.327 1.00 50.12 86 ALA A CA 1
ATOM 650 C C . ALA A 1 86 ? 19.576 5.537 -7.490 1.00 50.12 86 ALA A C 1
ATOM 652 O O . ALA A 1 86 ? 19.787 5.150 -8.643 1.00 50.12 86 ALA A O 1
ATOM 653 N N . TYR A 1 87 ? 19.317 6.815 -7.211 1.00 51.44 87 TYR A N 1
ATOM 654 C CA . TYR A 1 87 ? 19.138 7.874 -8.215 1.00 51.44 87 TYR A CA 1
ATOM 655 C C . TYR A 1 87 ? 20.296 8.020 -9.227 1.00 51.44 87 TYR A C 1
ATOM 657 O O . TYR A 1 87 ? 20.083 8.603 -10.284 1.00 51.44 87 TYR A O 1
ATOM 665 N N . TYR A 1 88 ? 21.460 7.411 -8.978 1.00 51.16 88 TYR A N 1
ATOM 666 C CA . TYR A 1 88 ? 22.665 7.550 -9.799 1.00 51.16 88 TYR A CA 1
ATOM 667 C C . TYR A 1 88 ? 22.947 6.431 -10.819 1.00 51.16 88 TYR A C 1
ATOM 669 O O . TYR A 1 88 ? 23.746 6.641 -11.725 1.00 51.16 88 TYR A O 1
ATOM 677 N N . SER A 1 89 ? 22.321 5.251 -10.739 1.00 51.47 89 SER A N 1
ATOM 678 C CA . SER A 1 89 ? 22.801 4.085 -11.517 1.00 51.47 89 SER A CA 1
ATOM 679 C C . SER A 1 89 ? 22.148 3.882 -12.895 1.00 51.47 89 SER A C 1
ATOM 681 O O . SER A 1 89 ? 22.526 2.949 -13.601 1.00 51.47 89 SER A O 1
ATOM 683 N N . ARG A 1 90 ? 21.153 4.689 -13.294 1.00 47.31 90 ARG A N 1
ATOM 684 C CA . ARG A 1 90 ? 20.354 4.434 -14.517 1.00 47.31 90 ARG A CA 1
ATOM 685 C C . ARG A 1 90 ? 20.446 5.490 -15.622 1.00 47.31 90 ARG A C 1
ATOM 687 O O . ARG A 1 90 ? 19.675 5.404 -16.569 1.00 47.31 90 ARG A O 1
ATOM 694 N N . GLU A 1 91 ? 21.407 6.415 -15.588 1.00 48.03 91 GLU A N 1
ATOM 695 C CA . GLU A 1 91 ? 21.719 7.195 -16.807 1.00 48.03 91 GLU A CA 1
ATOM 696 C C . GLU A 1 91 ? 22.473 6.377 -17.873 1.00 48.03 91 GLU A C 1
ATOM 698 O O . GLU A 1 91 ? 22.589 6.804 -19.018 1.00 48.03 91 GLU A O 1
ATOM 703 N N . SER A 1 92 ? 22.952 5.174 -17.554 1.00 48.22 92 SER A N 1
ATOM 704 C CA . SER A 1 92 ? 23.731 4.350 -18.487 1.00 48.22 92 SER A CA 1
ATOM 705 C C . SER A 1 92 ? 22.898 3.426 -19.387 1.00 48.22 92 SER A C 1
ATOM 707 O O . SER A 1 92 ? 23.456 2.786 -20.272 1.00 48.22 92 SER A O 1
ATOM 709 N N . GLY A 1 93 ? 21.573 3.368 -19.229 1.00 44.72 93 GLY A N 1
ATOM 710 C CA . GLY A 1 93 ? 20.705 2.491 -20.024 1.00 44.72 93 GLY A CA 1
ATOM 711 C C . GLY A 1 93 ? 19.831 3.256 -21.012 1.00 44.72 93 GLY A C 1
ATOM 712 O O . GLY A 1 93 ? 18.619 3.286 -20.826 1.00 44.72 93 GLY A O 1
ATOM 713 N N . GLY A 1 94 ? 20.431 3.897 -22.020 1.00 40.47 94 GLY A N 1
ATOM 714 C CA . GLY A 1 94 ? 19.669 4.588 -23.072 1.00 40.47 94 GLY A CA 1
ATOM 715 C C . GLY A 1 94 ? 20.406 5.643 -23.900 1.00 40.47 94 GLY A C 1
ATOM 716 O O . GLY A 1 94 ? 19.804 6.214 -24.798 1.00 40.47 94 GLY A O 1
ATOM 717 N N . SER A 1 95 ? 21.693 5.905 -23.651 1.00 43.28 95 SER A N 1
ATOM 718 C CA . SER A 1 95 ? 22.513 6.740 -24.541 1.00 43.28 95 SER A CA 1
ATOM 719 C C . SER A 1 95 ? 23.506 5.869 -25.306 1.00 43.28 95 SER A C 1
ATOM 721 O O . SER A 1 95 ? 24.681 5.777 -24.946 1.00 43.28 95 SER A O 1
ATOM 723 N N . VAL A 1 96 ? 23.052 5.239 -26.391 1.00 50.25 96 VAL A N 1
ATOM 724 C CA . VAL A 1 96 ? 23.971 4.928 -27.492 1.00 50.25 96 VAL A CA 1
ATOM 725 C C . VAL A 1 96 ? 24.436 6.282 -28.029 1.00 50.25 96 VAL A C 1
ATOM 727 O O . VAL A 1 96 ? 23.715 6.951 -28.756 1.00 50.25 96 VAL A O 1
ATOM 730 N N . GLY A 1 97 ? 25.616 6.722 -27.593 1.00 49.09 97 GLY A N 1
ATOM 731 C CA . GLY A 1 97 ? 26.259 7.930 -28.109 1.00 49.09 97 GLY A CA 1
ATOM 732 C C . GLY A 1 97 ? 26.360 9.085 -27.115 1.00 49.09 97 GLY A C 1
ATOM 733 O O . GLY A 1 97 ? 25.634 10.066 -27.205 1.00 49.09 97 GLY A O 1
ATOM 734 N N . LYS A 1 98 ? 27.328 8.980 -26.203 1.00 39.66 98 LYS A N 1
ATOM 735 C CA . LYS A 1 98 ? 28.446 9.923 -25.970 1.00 39.66 98 LYS A CA 1
ATOM 736 C C . LYS A 1 98 ? 28.914 9.755 -24.525 1.00 39.66 98 LYS A C 1
ATOM 738 O O . LYS A 1 98 ? 28.173 10.035 -23.587 1.00 39.66 98 LYS A O 1
ATOM 743 N N . LYS A 1 99 ? 30.167 9.318 -24.345 1.00 42.62 99 LYS A N 1
ATOM 744 C CA . LYS A 1 99 ? 30.866 9.414 -23.056 1.00 42.62 99 LYS A CA 1
ATOM 745 C C . LYS A 1 99 ? 30.827 10.886 -22.635 1.00 42.62 99 LYS A C 1
ATOM 747 O O . LYS A 1 99 ? 31.487 11.706 -23.268 1.00 42.62 99 LYS A O 1
ATOM 752 N N . LYS A 1 100 ? 30.042 11.243 -21.617 1.00 51.53 100 LYS A N 1
ATOM 753 C CA . LYS A 1 100 ? 30.149 12.571 -21.004 1.00 51.53 100 LYS A CA 1
ATOM 754 C C . LYS A 1 100 ? 31.476 12.600 -20.248 1.00 51.53 100 LYS A C 1
ATOM 756 O O . LYS A 1 100 ? 31.602 11.982 -19.195 1.00 51.53 100 LYS A O 1
ATOM 761 N N . GLU A 1 101 ? 32.486 13.241 -20.829 1.00 57.19 101 GLU A N 1
ATOM 762 C CA . GLU A 1 101 ? 33.761 13.457 -20.149 1.00 57.19 101 GLU A CA 1
ATOM 763 C C . GLU A 1 101 ? 33.594 14.492 -19.030 1.00 57.19 101 GLU A C 1
ATOM 765 O O . GLU A 1 101 ? 32.900 15.501 -19.191 1.00 57.19 101 GLU A O 1
ATOM 770 N N . GLY A 1 102 ? 34.208 14.199 -17.879 1.00 49.91 102 GLY A N 1
ATOM 771 C CA . GLY A 1 102 ? 34.082 14.985 -16.655 1.00 49.91 102 GLY A CA 1
ATOM 772 C C . GLY A 1 102 ? 34.631 16.417 -16.768 1.00 49.91 102 GLY A C 1
ATOM 773 O O . GLY A 1 102 ? 35.374 16.738 -17.700 1.00 49.91 102 GLY A O 1
ATOM 774 N N . PRO A 1 103 ? 34.307 17.281 -15.790 1.00 53.34 103 PRO A N 1
ATOM 775 C CA . PRO A 1 103 ? 34.517 18.732 -15.864 1.00 53.34 103 PRO A CA 1
ATOM 776 C C . PRO A 1 103 ? 35.984 19.146 -16.053 1.00 53.34 103 PRO A C 1
ATOM 778 O O . PRO A 1 103 ? 36.256 20.179 -16.652 1.00 53.34 103 PRO A O 1
ATOM 781 N N . ILE A 1 104 ? 36.935 18.313 -15.622 1.00 55.16 104 ILE A N 1
ATOM 782 C CA . ILE A 1 104 ? 38.375 18.594 -15.710 1.00 55.16 104 ILE A CA 1
ATOM 783 C C . ILE A 1 104 ? 38.860 18.630 -17.172 1.00 55.16 104 ILE A C 1
ATOM 785 O O . ILE A 1 104 ? 39.676 19.476 -17.530 1.00 55.16 104 ILE A O 1
ATOM 789 N N . LYS A 1 105 ? 38.329 17.769 -18.053 1.00 57.44 105 LYS A N 1
ATOM 790 C CA . LYS A 1 105 ? 38.732 17.750 -19.471 1.00 57.44 105 LYS A CA 1
ATOM 791 C C . LYS A 1 105 ? 38.094 18.871 -20.295 1.00 57.44 105 LYS A C 1
ATOM 793 O O . LYS A 1 105 ? 38.723 19.373 -21.220 1.00 57.44 105 LYS A O 1
ATOM 798 N N . GLN A 1 106 ? 36.881 19.299 -19.940 1.00 55.97 106 GLN A N 1
ATOM 799 C CA . GLN A 1 106 ? 36.180 20.378 -20.649 1.00 55.97 106 GLN A CA 1
ATOM 800 C C . GLN A 1 106 ? 36.888 21.731 -20.501 1.00 55.97 106 GLN A C 1
ATOM 802 O O . GLN A 1 106 ? 36.880 22.532 -21.434 1.00 55.97 106 GLN A O 1
ATOM 807 N N . ILE A 1 107 ? 37.520 21.972 -19.348 1.00 57.78 107 ILE A N 1
ATOM 808 C CA . ILE A 1 107 ? 38.311 23.184 -19.091 1.00 57.78 107 ILE A CA 1
ATOM 809 C C . ILE A 1 107 ? 39.561 23.183 -19.984 1.00 57.78 107 ILE A C 1
ATOM 811 O O . ILE A 1 107 ? 39.799 24.142 -20.711 1.00 57.78 107 ILE A O 1
ATOM 815 N N . ALA A 1 108 ? 40.273 22.053 -20.043 1.00 60.50 108 ALA A N 1
ATOM 816 C CA . ALA A 1 108 ? 41.472 21.896 -20.869 1.00 60.50 108 ALA A CA 1
ATOM 817 C C . ALA A 1 108 ? 41.217 22.027 -22.386 1.00 60.50 108 ALA A C 1
ATOM 819 O O . ALA A 1 108 ? 42.139 22.318 -23.146 1.00 60.50 108 ALA A O 1
ATOM 820 N N . GLU A 1 109 ? 39.987 21.799 -22.855 1.00 61.34 109 GLU A N 1
ATOM 821 C CA . GLU A 1 109 ? 39.617 21.983 -24.263 1.00 61.34 109 GLU A CA 1
ATOM 822 C C . GLU A 1 109 ? 39.168 23.414 -24.584 1.00 61.34 109 GLU A C 1
ATOM 824 O O . GLU A 1 109 ? 39.418 23.903 -25.687 1.00 61.34 109 GLU A O 1
ATOM 829 N N . LYS A 1 110 ? 38.571 24.113 -23.612 1.00 60.25 110 LYS A N 1
ATOM 830 C CA . LYS A 1 110 ? 38.184 25.527 -23.736 1.00 60.25 110 LYS A CA 1
ATOM 831 C C . LYS A 1 110 ? 39.388 26.459 -23.879 1.00 60.25 110 LYS A C 1
ATOM 833 O O . LYS A 1 110 ? 39.288 27.445 -24.606 1.00 60.25 110 LYS A O 1
ATOM 838 N N . ASP A 1 111 ? 40.499 26.112 -23.234 1.00 63.94 111 ASP A N 1
ATOM 839 C CA . ASP A 1 111 ? 41.731 26.912 -23.220 1.00 63.94 111 ASP A CA 1
ATOM 840 C C . ASP A 1 111 ? 42.644 26.655 -24.433 1.00 63.94 111 ASP A C 1
ATOM 842 O O . ASP A 1 111 ? 43.701 27.274 -24.568 1.00 63.94 111 ASP A O 1
ATOM 846 N N . LYS A 1 112 ? 42.251 25.771 -25.364 1.00 60.31 112 LYS A N 1
ATOM 847 C CA . LYS A 1 112 ? 43.003 25.584 -26.611 1.00 60.31 112 LYS A CA 1
ATOM 848 C C . LYS A 1 112 ? 42.790 26.779 -27.550 1.00 60.31 112 LYS A C 1
ATOM 850 O O . LYS A 1 112 ? 41.646 27.186 -27.776 1.00 60.31 112 LYS A O 1
ATOM 855 N N . PRO A 1 113 ? 43.855 27.313 -28.175 1.00 57.34 113 PRO A N 1
ATOM 856 C CA . PRO A 1 113 ? 43.722 28.408 -29.128 1.00 57.34 113 PRO A CA 1
ATOM 857 C C . PRO A 1 113 ? 42.853 27.974 -30.317 1.00 57.34 113 PRO A C 1
ATOM 859 O O . PRO A 1 113 ? 43.113 26.958 -30.968 1.00 57.34 113 PRO A O 1
ATOM 862 N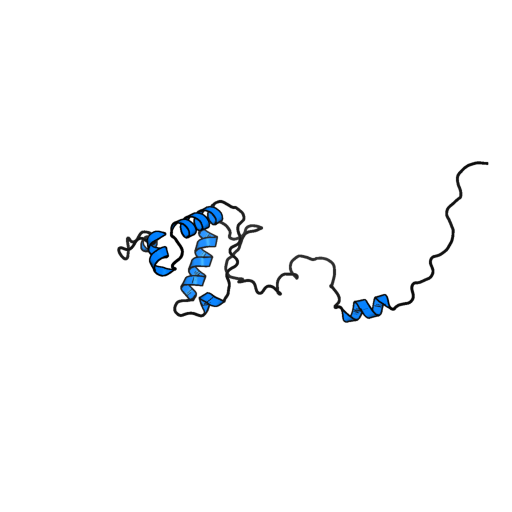 N . LYS A 1 114 ? 41.793 28.741 -30.603 1.00 62.62 114 LYS A N 1
ATOM 863 C CA . LYS A 1 114 ? 40.905 28.489 -31.748 1.00 62.62 114 LYS A CA 1
ATOM 864 C C . LYS A 1 114 ? 41.699 28.644 -33.047 1.00 62.62 114 LYS A C 1
ATOM 866 O O . LYS A 1 114 ? 42.330 29.677 -33.258 1.00 62.62 114 LYS A O 1
ATOM 871 N N . LYS A 1 115 ? 41.638 27.643 -33.936 1.00 54.75 115 LYS A N 1
ATOM 872 C CA . LYS A 1 115 ? 42.224 27.753 -35.283 1.00 54.75 115 LYS A CA 1
ATOM 873 C C . LYS A 1 115 ? 41.617 28.961 -36.019 1.00 54.75 115 LYS A C 1
ATOM 875 O O . LYS A 1 115 ? 40.401 29.159 -35.928 1.00 54.75 115 LYS A O 1
ATOM 880 N N . PRO A 1 116 ? 42.422 29.752 -36.750 1.00 48.47 116 PRO A N 1
ATOM 881 C CA . PRO A 1 116 ? 41.905 30.884 -37.508 1.00 48.47 116 PRO A CA 1
ATOM 882 C C . PRO A 1 116 ? 40.930 30.394 -38.584 1.00 48.47 116 PRO A C 1
ATOM 884 O O . PRO A 1 116 ? 41.180 29.396 -39.262 1.00 48.47 116 PRO A O 1
ATOM 887 N N . ARG A 1 117 ? 39.787 31.079 -38.714 1.00 46.41 117 ARG A N 1
ATOM 888 C CA . ARG A 1 117 ? 38.813 30.798 -39.777 1.00 46.41 117 ARG A CA 1
ATOM 889 C C . ARG A 1 117 ? 39.397 31.251 -41.120 1.00 46.41 117 ARG A C 1
ATOM 891 O O . ARG A 1 117 ? 39.878 32.381 -41.182 1.00 46.41 117 ARG A O 1
ATOM 898 N N . PRO A 1 118 ? 39.324 30.435 -42.183 1.00 42.50 118 PRO A N 1
ATOM 899 C CA . PRO A 1 118 ? 39.720 30.880 -43.511 1.00 42.50 118 PRO A CA 1
ATOM 900 C C . PRO A 1 118 ? 38.756 31.975 -43.988 1.00 42.50 118 PRO A C 1
ATOM 902 O O . PRO A 1 118 ? 37.537 31.800 -43.970 1.00 42.50 118 PRO A O 1
ATOM 905 N N . GLN A 1 119 ? 39.305 33.125 -44.375 1.00 45.66 119 GLN A N 1
ATOM 906 C CA . GLN A 1 119 ? 38.562 34.211 -45.007 1.00 45.66 119 GLN A CA 1
ATOM 907 C C . GLN A 1 119 ? 38.458 33.948 -46.514 1.00 45.66 119 GLN A C 1
ATOM 909 O O . GLN A 1 119 ? 39.470 33.909 -47.201 1.00 45.66 119 GLN A O 1
ATOM 914 N N . GLY A 1 120 ? 37.220 33.813 -47.002 1.00 41.19 120 GLY A N 1
ATOM 915 C CA . GLY A 1 120 ? 36.835 34.172 -48.370 1.00 41.19 120 GLY A CA 1
ATOM 916 C C . GLY A 1 120 ? 36.970 33.106 -49.461 1.00 41.19 120 GLY A C 1
ATOM 917 O O . GLY A 1 120 ? 37.963 33.088 -50.169 1.00 41.19 120 GLY A O 1
ATOM 918 N N . VAL A 1 121 ? 35.899 32.335 -49.696 1.00 43.84 121 VAL A N 1
ATOM 919 C CA . VAL A 1 121 ? 35.491 31.880 -51.045 1.00 43.84 121 VAL A CA 1
ATOM 920 C C . VAL A 1 121 ? 33.959 31.789 -51.074 1.00 43.84 121 VAL A C 1
ATOM 922 O O . VAL A 1 121 ? 33.409 30.701 -50.952 1.00 43.84 121 VAL A O 1
ATOM 925 N N . LEU A 1 122 ? 33.252 32.924 -51.152 1.00 41.62 122 LEU A N 1
ATOM 926 C CA . LEU A 1 122 ? 31.842 32.939 -51.572 1.00 41.62 122 LEU A CA 1
ATOM 927 C C . LEU A 1 122 ? 31.349 34.358 -51.902 1.00 41.62 122 LEU A C 1
ATOM 929 O O . LEU A 1 122 ? 30.656 34.937 -51.082 1.00 41.62 122 LEU A O 1
ATOM 933 N N . VAL A 1 123 ? 31.677 34.901 -53.081 1.00 40.09 123 VAL A N 1
ATOM 934 C CA . VAL A 1 123 ? 30.706 35.625 -53.934 1.00 40.09 123 VAL A CA 1
ATOM 935 C C . VAL A 1 123 ? 31.210 35.552 -55.384 1.00 40.09 123 VAL A C 1
ATOM 937 O O . VAL A 1 123 ? 31.907 36.434 -55.869 1.00 40.09 123 VAL A O 1
ATOM 940 N N . ALA A 1 124 ? 30.874 34.468 -56.079 1.00 44.72 124 ALA A N 1
ATOM 941 C CA . ALA A 1 124 ? 30.782 34.444 -57.534 1.00 44.72 124 ALA A CA 1
ATOM 942 C C . ALA A 1 124 ? 29.345 34.025 -57.851 1.00 44.72 124 ALA A C 1
ATOM 944 O O . ALA A 1 124 ? 29.015 32.857 -57.677 1.00 44.72 124 ALA A O 1
ATOM 945 N N . LEU A 1 125 ? 28.510 35.016 -58.177 1.00 39.94 125 LEU A N 1
ATOM 946 C CA . LEU A 1 125 ? 27.189 34.995 -58.831 1.00 39.94 125 LEU A CA 1
ATOM 947 C C . LEU A 1 125 ? 26.352 36.132 -58.233 1.00 39.94 125 LEU A C 1
ATOM 949 O O . LEU A 1 125 ? 25.715 35.943 -57.200 1.00 39.94 125 LEU A O 1
ATOM 953 N N . HIS A 1 126 ? 26.379 37.303 -58.869 1.00 29.67 126 HIS A N 1
ATOM 954 C CA . HIS A 1 126 ? 25.197 38.036 -59.343 1.00 29.67 126 HIS A CA 1
ATOM 955 C C . HIS A 1 126 ? 25.649 39.369 -59.963 1.00 29.67 126 HIS A C 1
ATOM 957 O O . HIS A 1 126 ? 26.195 40.213 -59.266 1.00 29.67 126 HIS A O 1
ATOM 963 N N . ALA A 1 127 ? 25.324 39.521 -61.252 1.00 35.72 127 ALA A N 1
ATOM 964 C CA . ALA A 1 127 ? 25.258 40.753 -62.045 1.00 35.72 127 ALA A CA 1
ATOM 965 C C . ALA A 1 127 ? 26.575 41.425 -62.503 1.00 35.72 127 ALA A C 1
ATOM 967 O O . ALA A 1 127 ? 27.250 42.069 -61.712 1.00 35.72 127 ALA A O 1
ATOM 968 N N . LEU A 1 128 ? 26.783 41.330 -63.830 1.00 38.09 128 LEU A N 1
ATOM 969 C CA . LEU A 1 128 ? 27.507 42.230 -64.752 1.00 38.09 128 LEU A CA 1
ATOM 970 C C . LEU A 1 128 ? 28.998 42.492 -64.497 1.00 38.09 128 LEU A C 1
ATOM 972 O O . LEU A 1 128 ? 29.340 43.296 -63.607 1.00 38.09 128 LEU A O 1
#

Radius of gyration: 27.94 Å; chains: 1; bounding box: 56×58×77 Å

Secondary structure (DSSP, 8-state):
-HHHHTTTTS----HHHHHHHH---HHHHHHHHHHHHHSSS------SSGGGSTTHHHHHHHHHHHHHHTT-TTSTT---SS----TTS-TTSS-SS-----HHHHHHHHTSPPPPPPP------S--

Foldseek 3Di:
DCVCCCVVPVDHVALVVVCVVVVDHSVVVVVVLCVCLPDPPAEDQDACVQLPDVVSVVVQVVSQVSLVVSVQDPDVNGYNRDCNDPPPDPVPPDDPDDDPDDPVVVVVVVPDDDDDDDDDDDDDDDDD